Protein AF-A0A7J6RAI4-F1 (afdb_monomer)

Sequence (125 aa):
NEFLNKINVQTALGVSKEFVSSNREVLDAFDKFTTYDTTRFVVDLLDGGIKVVVVAGNYDYITNAIGNLNWMTGLKGKDNYGEKLRAVQPKTLKYPKGGVLGTVRASQYATTGAKIAFINVSLDE

Foldseek 3Di:
DVVCQDPVNCVVVVHDDDDDPDDVVVCVVCVVVPPPDPLVVVQVCVLQQEEEEAEAECPDPPCHLVVVLVSQLCRCHPQNRNVQQVPFDWDFDQDPVQGTQATKGKDAGDPNRYIYMYHYGDDDD

pLDDT: mean 94.95, std 6.16, range [50.97, 98.38]

Organism: Perkinsus olseni (NCBI:txid32597)

Radius of gyration: 19.45 Å; Cα contacts (8 Å, |Δi|>4): 176; chains: 1; bounding box: 40×37×46 Å

Structure (mmCIF, N/CA/C/O backbone):
data_AF-A0A7J6RAI4-F1
#
_entry.id   AF-A0A7J6RAI4-F1
#
loop_
_atom_site.group_PDB
_atom_site.id
_atom_site.type_symbol
_atom_site.label_atom_id
_atom_site.label_alt_id
_atom_site.label_comp_id
_atom_site.label_asym_id
_atom_site.label_entity_id
_atom_site.label_seq_id
_atom_site.pdbx_PDB_ins_code
_atom_site.Cartn_x
_atom_site.Cartn_y
_atom_site.Cartn_z
_atom_site.occupancy
_atom_site.B_iso_or_equiv
_atom_site.auth_seq_id
_atom_site.auth_comp_id
_atom_site.auth_asym_id
_atom_site.auth_atom_id
_atom_site.pdbx_PDB_model_num
ATOM 1 N N . ASN A 1 1 ? -11.007 10.699 21.197 1.00 86.88 1 ASN A N 1
ATOM 2 C CA . ASN A 1 1 ? -12.147 9.816 21.551 1.00 86.88 1 ASN A CA 1
ATOM 3 C C . ASN A 1 1 ? -13.324 10.584 22.142 1.00 86.88 1 ASN A C 1
ATOM 5 O O . ASN A 1 1 ? -14.452 10.178 21.915 1.00 86.88 1 ASN A O 1
ATOM 9 N N . GLU A 1 2 ? -13.098 11.726 22.803 1.00 94.75 2 GLU A N 1
ATOM 10 C CA . GLU A 1 2 ? -14.150 12.521 23.464 1.00 94.75 2 GLU A CA 1
ATOM 11 C C . GLU A 1 2 ? -15.379 12.830 22.599 1.00 94.75 2 GLU A C 1
ATOM 13 O O . GLU A 1 2 ? -16.499 12.621 23.048 1.00 94.75 2 GLU A O 1
ATOM 18 N N . PHE A 1 3 ? -15.197 13.281 21.352 1.00 96.94 3 PHE A N 1
ATOM 19 C CA . PHE A 1 3 ? -16.328 13.586 20.468 1.00 96.94 3 PHE A CA 1
ATOM 20 C C . PHE A 1 3 ? -17.231 12.368 20.226 1.00 96.94 3 PHE A C 1
ATOM 22 O O . PHE A 1 3 ? -18.449 12.477 20.335 1.00 96.94 3 PHE A O 1
ATOM 29 N N . LEU A 1 4 ? -16.629 11.207 19.953 1.00 97.81 4 LEU A N 1
ATOM 30 C CA . LEU A 1 4 ? -17.343 9.960 19.664 1.00 97.81 4 LEU A CA 1
ATOM 31 C C . LEU A 1 4 ? -17.989 9.337 20.912 1.00 97.81 4 LEU A C 1
ATOM 33 O O . LEU A 1 4 ? -18.861 8.486 20.775 1.00 97.81 4 LEU A O 1
ATOM 37 N N . ASN A 1 5 ? -17.608 9.792 22.109 1.00 97.88 5 ASN A N 1
ATOM 38 C CA . ASN A 1 5 ? -18.171 9.349 23.386 1.00 97.88 5 ASN A CA 1
ATOM 39 C C . ASN A 1 5 ? -19.239 10.293 23.954 1.00 97.88 5 ASN A C 1
ATOM 41 O O . ASN A 1 5 ? -19.741 10.065 25.053 1.00 97.88 5 ASN A O 1
ATOM 45 N N . LYS A 1 6 ? -19.635 11.343 23.223 1.00 98.19 6 LYS A N 1
ATOM 46 C CA . LYS A 1 6 ? -20.781 12.167 23.626 1.00 98.19 6 LYS A CA 1
ATOM 47 C C . LYS A 1 6 ? -22.082 11.396 23.408 1.00 98.19 6 LYS A C 1
ATOM 49 O O . LYS A 1 6 ? -22.302 10.851 22.327 1.00 98.19 6 LYS A O 1
ATOM 54 N N . ILE A 1 7 ? -22.987 11.437 24.388 1.00 97.69 7 ILE A N 1
ATOM 55 C CA . ILE A 1 7 ? -24.269 10.714 24.334 1.00 9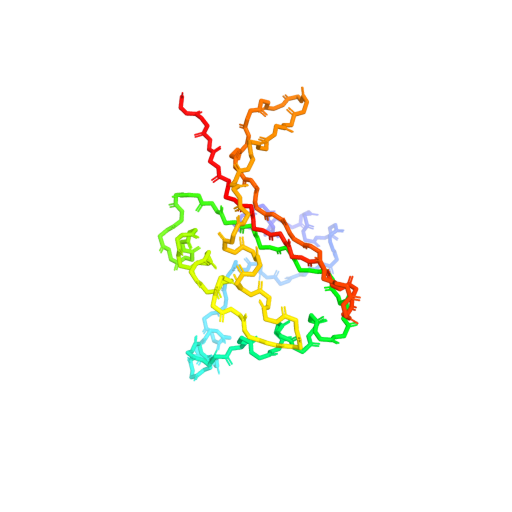7.69 7 ILE A CA 1
ATOM 56 C C . ILE A 1 7 ? -25.092 11.062 23.091 1.00 97.69 7 ILE A C 1
ATOM 58 O O . ILE A 1 7 ? -25.651 10.176 22.453 1.00 97.69 7 ILE A O 1
ATOM 62 N N . ASN A 1 8 ? -25.130 12.339 22.700 1.00 98.12 8 ASN A N 1
ATOM 63 C CA . ASN A 1 8 ? -25.871 12.777 21.520 1.00 98.12 8 ASN A CA 1
ATOM 64 C C . ASN A 1 8 ? -25.258 12.228 20.221 1.00 98.12 8 ASN A C 1
ATOM 66 O O . ASN A 1 8 ? -26.001 11.874 19.312 1.00 98.12 8 ASN A O 1
ATOM 70 N N . VAL A 1 9 ? -23.928 12.111 20.145 1.00 98.38 9 VAL A N 1
ATOM 71 C CA . VAL A 1 9 ? -23.222 11.520 18.997 1.00 98.38 9 VAL A CA 1
ATOM 72 C C . VAL A 1 9 ? -23.464 10.012 18.941 1.00 98.38 9 VAL A C 1
ATOM 74 O O . VAL A 1 9 ? -23.833 9.495 17.892 1.00 98.38 9 VAL A O 1
ATOM 77 N N . GLN A 1 10 ? -23.341 9.312 20.068 1.00 98.31 10 GLN A N 1
ATOM 78 C CA . GLN A 1 10 ? -23.610 7.874 20.151 1.00 98.31 10 GLN A CA 1
ATOM 79 C C . GLN A 1 10 ? -25.068 7.536 19.811 1.00 98.31 10 GLN A C 1
ATOM 81 O O . GLN A 1 10 ? -25.322 6.642 19.007 1.00 98.31 10 GLN A O 1
ATOM 86 N N . THR A 1 11 ? -26.015 8.321 20.334 1.00 98.19 11 THR A N 1
ATOM 87 C CA . THR A 1 11 ? -27.449 8.185 20.032 1.00 98.19 11 THR A CA 1
ATOM 88 C C . THR A 1 11 ? -27.714 8.393 18.544 1.00 98.19 11 THR A C 1
ATOM 90 O O . THR A 1 11 ? -28.409 7.588 17.932 1.00 98.19 11 THR A O 1
ATOM 93 N N . ALA A 1 12 ? -27.124 9.431 17.940 1.00 98.38 12 ALA A N 1
ATOM 94 C CA . ALA A 1 12 ? -27.276 9.704 16.513 1.00 98.38 12 ALA A CA 1
ATOM 95 C C . ALA A 1 12 ? -26.692 8.590 15.623 1.00 98.38 12 ALA A C 1
ATOM 97 O O . ALA A 1 12 ? -27.218 8.334 14.544 1.00 98.38 12 ALA A O 1
ATOM 98 N N . LEU A 1 13 ? -25.629 7.918 16.077 1.00 98.06 13 LEU A N 1
ATOM 99 C CA . LEU A 1 13 ? -25.010 6.783 15.385 1.00 98.06 13 LEU A CA 1
ATOM 100 C C . LEU A 1 13 ? -25.667 5.428 15.713 1.00 98.06 13 LEU A C 1
ATOM 102 O O . LEU A 1 13 ? -25.301 4.424 15.105 1.00 98.06 13 LEU A O 1
ATOM 106 N N . GLY A 1 14 ? -26.607 5.374 16.663 1.00 98.12 14 GLY A N 1
ATOM 107 C CA . GLY A 1 14 ? -27.248 4.129 17.100 1.00 98.12 14 GLY A CA 1
ATOM 108 C C . GLY A 1 14 ? -26.310 3.174 17.848 1.00 98.12 14 GLY A C 1
ATOM 109 O O . GLY A 1 14 ? -26.499 1.960 17.801 1.00 98.12 14 GLY A O 1
ATOM 110 N N . VAL A 1 15 ? -25.287 3.703 18.521 1.00 97.69 15 VAL A N 1
ATOM 111 C CA . VAL A 1 15 ? -24.309 2.923 19.296 1.00 97.69 15 VAL A CA 1
ATOM 112 C C . VAL A 1 15 ? -24.357 3.316 20.771 1.00 97.69 15 VAL A C 1
ATOM 114 O O . VAL A 1 15 ? -24.839 4.387 21.119 1.00 97.69 15 V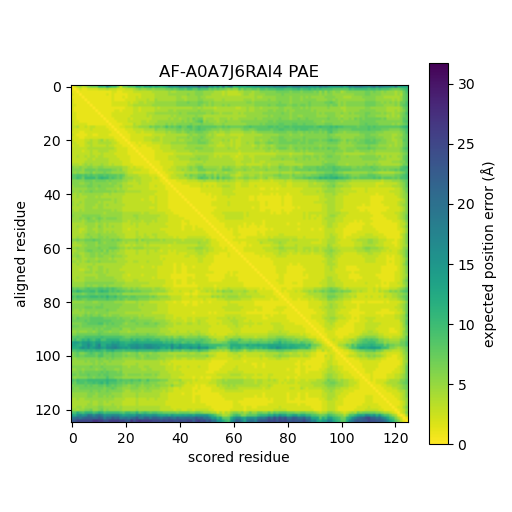AL A O 1
ATOM 117 N N . SER A 1 16 ? -23.857 2.450 21.653 1.00 95.06 16 SER A N 1
ATOM 118 C CA . SER A 1 16 ? -23.864 2.692 23.108 1.00 95.06 16 SER A CA 1
ATOM 119 C C . SER A 1 16 ? -22.575 2.288 23.827 1.00 95.06 16 SER A C 1
ATOM 121 O O . SER A 1 16 ? -22.448 2.494 25.031 1.00 95.06 16 SER A O 1
ATOM 123 N N . LYS A 1 17 ? -21.612 1.695 23.112 1.00 96.12 17 LYS A N 1
ATOM 124 C CA . LYS A 1 17 ? -20.315 1.317 23.682 1.00 96.12 17 LYS A CA 1
ATOM 125 C C . LYS A 1 17 ? -19.362 2.503 23.665 1.00 96.12 17 LYS A C 1
ATOM 127 O O . LYS A 1 17 ? -19.381 3.299 22.729 1.00 96.12 17 LYS A O 1
ATOM 132 N N . GLU A 1 18 ? -18.494 2.568 24.669 1.00 95.69 18 GLU A N 1
ATOM 133 C CA . GLU A 1 18 ? -17.376 3.503 24.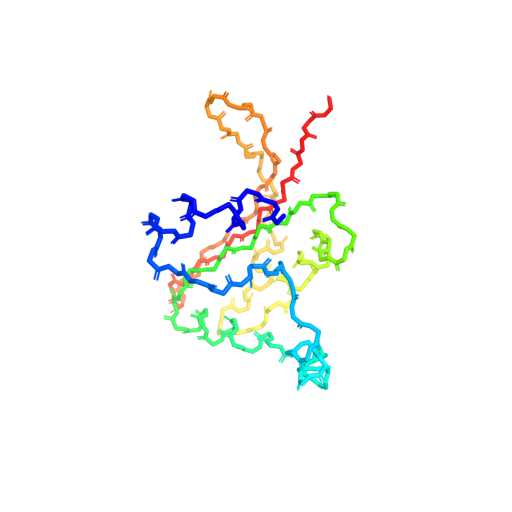664 1.00 95.69 18 GLU A CA 1
ATOM 134 C C . GLU A 1 18 ? -16.492 3.256 23.435 1.00 95.69 18 GLU A C 1
ATOM 136 O O . GLU A 1 18 ? -16.042 2.141 23.163 1.00 95.69 18 GLU A O 1
ATOM 141 N N . PHE A 1 19 ? -16.256 4.320 22.680 1.00 97.25 19 PHE A N 1
ATOM 142 C C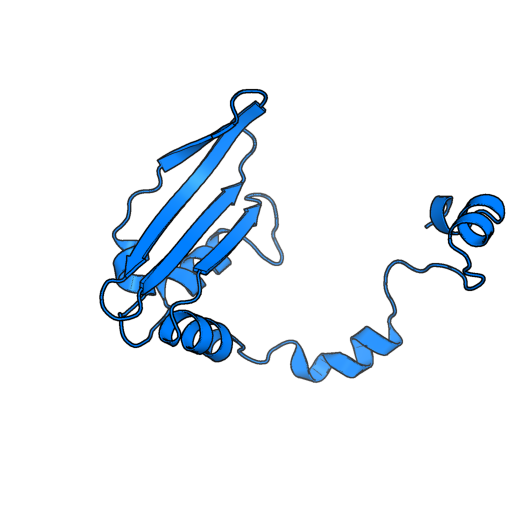A . PHE A 1 19 ? -15.304 4.341 21.594 1.00 97.25 19 PHE A CA 1
ATOM 143 C C . PHE A 1 19 ? -13.884 4.458 22.148 1.00 97.25 19 PHE A C 1
ATOM 145 O O . PHE A 1 19 ? -13.522 5.441 22.805 1.00 97.25 19 PHE A O 1
ATOM 152 N N . VAL A 1 20 ? -13.059 3.489 21.769 1.00 96.00 20 VAL A N 1
ATOM 153 C CA . VAL A 1 20 ? -11.607 3.516 21.915 1.00 96.00 20 VAL A CA 1
ATOM 154 C C . VAL A 1 20 ? -10.974 3.455 20.527 1.00 96.00 20 VAL A C 1
ATOM 156 O O . VAL A 1 20 ? -11.450 2.746 19.645 1.00 96.00 20 VAL A O 1
ATOM 159 N N . SER A 1 21 ? -9.905 4.219 20.313 1.00 94.31 21 SER A N 1
ATOM 160 C CA . SER A 1 21 ? -9.240 4.345 19.007 1.00 94.31 21 SER A CA 1
ATOM 161 C C . SER A 1 21 ? -8.355 3.150 18.646 1.00 94.31 21 SER A C 1
ATOM 163 O O . SER A 1 21 ? -8.006 2.979 17.482 1.00 94.31 21 SER A O 1
ATOM 165 N N . SER A 1 22 ? -7.975 2.337 19.631 1.00 94.19 22 SER A N 1
ATOM 166 C CA . SER A 1 22 ? -7.220 1.098 19.454 1.00 94.19 22 SER A CA 1
ATOM 167 C C . SER A 1 22 ? -7.595 0.120 20.563 1.00 94.19 22 SER A C 1
ATOM 169 O O . SER A 1 22 ? -7.868 0.537 21.691 1.00 94.19 22 SER A O 1
ATOM 171 N N . ASN A 1 23 ? -7.621 -1.172 20.241 1.00 94.88 23 ASN A N 1
ATOM 172 C CA . ASN A 1 23 ? -7.896 -2.244 21.189 1.00 94.88 23 ASN A CA 1
ATOM 173 C C . ASN A 1 23 ? -6.644 -3.118 21.330 1.00 94.88 23 ASN A C 1
ATOM 175 O O . ASN A 1 23 ? -6.219 -3.767 20.373 1.00 94.88 23 ASN A O 1
ATOM 179 N N . ARG A 1 24 ? -6.070 -3.136 22.537 1.00 95.44 24 ARG A N 1
ATOM 180 C CA . ARG A 1 24 ? -4.842 -3.879 22.818 1.00 95.44 24 ARG A CA 1
ATOM 181 C C . ARG A 1 24 ? -5.028 -5.394 22.770 1.00 95.44 24 ARG A C 1
ATOM 183 O O . ARG A 1 24 ? -4.154 -6.067 22.250 1.00 95.44 24 ARG A O 1
ATOM 190 N N . GLU A 1 25 ? -6.163 -5.923 23.213 1.00 96.88 25 GLU A N 1
ATOM 191 C CA . GLU A 1 25 ? -6.430 -7.367 23.146 1.00 96.88 25 GLU A CA 1
ATOM 192 C C . GLU A 1 25 ? -6.422 -7.862 21.696 1.00 96.88 25 GLU A C 1
ATOM 194 O O . GLU A 1 25 ? -5.878 -8.921 21.391 1.00 96.88 25 GLU A O 1
ATOM 199 N N . VAL A 1 26 ? -6.980 -7.059 20.782 1.00 95.38 26 VAL A N 1
ATOM 200 C CA . VAL A 1 26 ? -6.943 -7.352 19.344 1.00 95.38 26 VAL A CA 1
ATOM 201 C C . VAL A 1 26 ? -5.514 -7.272 18.810 1.00 95.38 26 VAL A C 1
ATOM 203 O O . VAL A 1 26 ? -5.106 -8.155 18.062 1.00 95.38 26 VAL A O 1
ATOM 206 N N . LEU A 1 27 ? -4.740 -6.253 19.198 1.00 94.25 27 LEU A N 1
ATOM 207 C CA . LEU A 1 27 ? -3.336 -6.142 18.794 1.00 94.25 27 LEU A CA 1
ATOM 208 C C . LEU A 1 27 ? -2.517 -7.354 19.265 1.00 94.25 27 LEU A C 1
ATOM 210 O O . LEU A 1 27 ? -1.843 -7.983 18.453 1.00 94.25 27 LEU A O 1
ATOM 214 N N . ASP A 1 28 ? -2.630 -7.715 20.542 1.00 96.00 28 ASP A N 1
ATOM 215 C CA . ASP A 1 28 ? -1.895 -8.826 21.149 1.00 96.00 28 ASP A CA 1
ATOM 216 C C . ASP A 1 28 ? -2.295 -10.172 20.506 1.00 96.00 28 ASP A C 1
ATOM 218 O O . ASP A 1 28 ? -1.446 -11.031 20.263 1.00 96.00 28 ASP A O 1
ATOM 222 N N . ALA A 1 29 ? -3.568 -10.347 20.129 1.00 97.00 29 ALA A N 1
ATOM 223 C CA . ALA A 1 29 ? -4.026 -11.533 19.400 1.00 97.00 29 ALA A CA 1
ATOM 224 C C . ALA A 1 29 ? -3.415 -11.661 17.988 1.00 97.00 29 ALA A C 1
ATOM 226 O O . ALA A 1 29 ? -3.303 -12.776 17.463 1.00 97.00 29 ALA A O 1
ATOM 227 N N . PHE A 1 30 ? -3.019 -10.541 17.373 1.00 95.56 30 PHE A N 1
ATOM 228 C CA . PHE A 1 30 ? -2.432 -10.493 16.031 1.00 95.56 30 PHE A CA 1
ATOM 229 C C . PHE A 1 30 ? -0.901 -10.380 16.012 1.00 95.56 30 PHE A C 1
ATOM 231 O O . PHE A 1 30 ? -0.314 -10.494 14.935 1.00 95.56 30 PHE A O 1
ATOM 238 N N . ASP A 1 31 ? -0.247 -10.225 17.166 1.00 94.38 31 ASP A N 1
ATOM 239 C CA . ASP A 1 31 ? 1.191 -9.941 17.287 1.00 94.38 31 ASP A CA 1
ATOM 240 C C . ASP A 1 31 ? 2.073 -10.894 16.459 1.00 94.38 31 ASP A C 1
ATOM 242 O O . ASP A 1 31 ? 2.904 -10.463 15.658 1.00 94.38 31 ASP A O 1
ATOM 246 N N . LYS A 1 32 ? 1.798 -12.203 16.521 1.00 93.38 32 LYS A N 1
ATOM 247 C CA . LYS A 1 32 ? 2.553 -13.229 15.776 1.00 93.38 32 LYS A CA 1
ATOM 248 C C . LYS A 1 32 ? 2.464 -13.123 14.247 1.00 93.38 32 LYS A C 1
ATOM 250 O O . LYS A 1 32 ? 3.253 -13.760 13.554 1.00 93.38 32 LYS A O 1
ATOM 255 N N . PHE A 1 33 ? 1.482 -12.394 13.718 1.00 92.94 33 PHE A N 1
ATOM 256 C CA . PHE A 1 33 ? 1.266 -12.225 12.279 1.00 92.94 33 PHE A CA 1
ATOM 257 C C . PHE A 1 33 ? 1.856 -10.919 11.742 1.00 92.94 33 PHE A C 1
ATOM 259 O O . PHE A 1 33 ? 1.888 -10.724 10.529 1.00 92.94 33 PHE A O 1
ATOM 266 N N . THR A 1 34 ? 2.335 -10.029 12.616 1.00 87.56 34 THR A N 1
ATOM 267 C CA . THR A 1 34 ? 2.824 -8.690 12.237 1.00 87.56 34 THR A CA 1
ATOM 268 C C . THR A 1 34 ? 4.013 -8.721 11.274 1.00 87.56 34 THR A C 1
ATOM 270 O O . THR A 1 34 ? 4.234 -7.761 10.542 1.00 87.56 34 THR A O 1
ATOM 273 N N . THR A 1 35 ? 4.752 -9.830 11.231 1.00 88.38 35 THR A N 1
ATOM 274 C CA . THR A 1 35 ? 5.937 -10.024 10.382 1.00 88.38 35 THR A CA 1
ATOM 275 C C . THR A 1 35 ? 5.682 -10.892 9.150 1.00 88.38 35 THR A C 1
ATOM 277 O O . THR A 1 35 ? 6.619 -11.189 8.408 1.00 88.38 35 THR A O 1
ATOM 280 N N . TYR A 1 36 ? 4.440 -11.327 8.915 1.00 94.25 36 TYR A N 1
ATOM 281 C CA . TYR A 1 36 ? 4.131 -12.182 7.771 1.00 94.25 36 TYR A CA 1
ATOM 282 C C . TYR A 1 36 ? 4.250 -11.382 6.473 1.00 94.25 36 TYR A C 1
ATOM 284 O O . TYR A 1 36 ? 3.610 -10.344 6.301 1.00 94.25 36 TYR A O 1
ATOM 292 N N . ASP A 1 37 ? 5.042 -11.896 5.533 1.00 94.38 37 ASP A N 1
ATOM 293 C CA . ASP A 1 37 ? 5.164 -11.291 4.214 1.00 94.38 37 ASP A CA 1
ATOM 294 C C . ASP A 1 37 ? 3.871 -11.498 3.408 1.00 94.38 37 ASP A C 1
ATOM 296 O O . ASP A 1 37 ? 3.496 -12.616 3.046 1.00 94.38 37 ASP A O 1
ATOM 300 N N . THR A 1 38 ? 3.189 -10.392 3.118 1.00 95.12 38 THR A N 1
ATOM 301 C CA . THR A 1 38 ? 1.939 -10.351 2.347 1.00 95.12 38 THR A CA 1
ATOM 302 C C . THR A 1 38 ? 2.151 -9.938 0.888 1.00 95.12 38 THR A C 1
ATOM 304 O O . THR A 1 38 ? 1.182 -9.821 0.133 1.00 95.12 38 THR A O 1
ATOM 307 N N . THR A 1 39 ? 3.405 -9.780 0.446 1.00 96.81 39 THR A N 1
ATOM 308 C CA . THR A 1 39 ? 3.779 -9.346 -0.913 1.00 96.81 39 THR A CA 1
ATOM 309 C C . THR A 1 39 ? 3.099 -10.172 -1.994 1.00 96.81 39 THR A C 1
ATOM 311 O O . THR A 1 39 ? 2.607 -9.625 -2.983 1.00 96.81 39 THR A O 1
ATOM 314 N N . ARG A 1 40 ? 3.023 -11.493 -1.792 1.00 96.69 40 ARG A N 1
ATOM 315 C CA . ARG A 1 40 ? 2.413 -12.412 -2.753 1.00 96.69 40 ARG A CA 1
ATOM 316 C C . ARG A 1 40 ? 0.961 -12.055 -3.068 1.00 96.69 40 ARG A C 1
ATOM 318 O O . ARG A 1 40 ? 0.581 -12.123 -4.227 1.00 96.69 40 ARG A O 1
ATOM 325 N N . PHE A 1 41 ? 0.173 -11.611 -2.089 1.00 97.1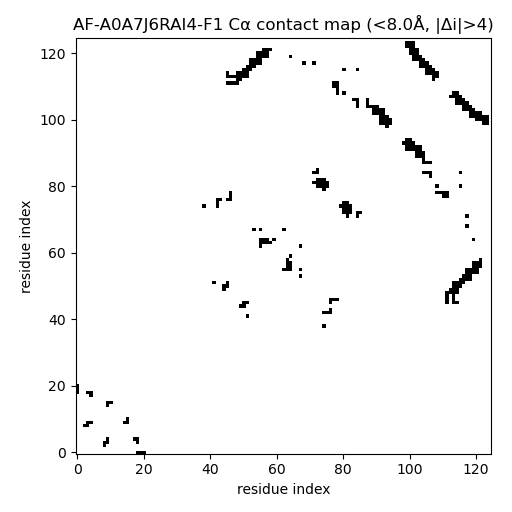2 41 PHE A N 1
ATOM 326 C CA . PHE A 1 41 ? -1.226 -11.253 -2.338 1.00 97.12 41 PHE A CA 1
ATOM 327 C C . PHE A 1 41 ? -1.349 -10.061 -3.288 1.00 97.12 41 PHE A C 1
ATOM 329 O O . PHE A 1 41 ? -2.227 -10.034 -4.145 1.00 97.12 41 PHE A O 1
ATOM 336 N N . VAL A 1 42 ? -0.436 -9.092 -3.186 1.00 97.81 42 VAL A N 1
ATOM 337 C CA . VAL A 1 42 ? -0.402 -7.951 -4.109 1.00 97.81 42 VAL A CA 1
ATOM 338 C C . VAL A 1 42 ? 0.015 -8.399 -5.507 1.00 97.81 42 VAL A C 1
ATOM 340 O O . VAL A 1 42 ? -0.572 -7.951 -6.490 1.00 97.81 42 VAL A O 1
ATOM 343 N N . VAL A 1 43 ? 0.983 -9.311 -5.606 1.00 98.00 43 VAL A N 1
ATOM 344 C CA . VAL A 1 43 ? 1.379 -9.913 -6.887 1.00 98.00 43 VAL A CA 1
ATOM 345 C C . VAL A 1 43 ? 0.212 -10.661 -7.527 1.00 98.00 43 VAL A C 1
ATOM 347 O O . VAL A 1 43 ? -0.063 -10.428 -8.698 1.00 98.00 43 VAL A O 1
ATOM 350 N N . ASP A 1 44 ? -0.518 -11.479 -6.768 1.00 98.00 44 ASP A N 1
ATOM 351 C CA . ASP A 1 44 ? -1.662 -12.246 -7.273 1.00 98.00 44 ASP A CA 1
ATOM 352 C C . ASP A 1 44 ? -2.773 -11.315 -7.810 1.00 98.00 44 ASP A C 1
ATOM 354 O O . ASP A 1 44 ? -3.358 -11.576 -8.865 1.00 98.00 44 ASP A O 1
ATOM 358 N N . LEU A 1 45 ? -3.019 -10.177 -7.145 1.00 97.75 45 LEU A N 1
ATOM 359 C CA . LEU A 1 45 ? -3.941 -9.144 -7.636 1.00 97.75 45 LEU A CA 1
ATOM 360 C C . LEU A 1 45 ? -3.472 -8.541 -8.972 1.00 97.75 45 LEU A C 1
ATOM 362 O O . LEU A 1 45 ? -4.269 -8.377 -9.900 1.00 97.75 45 LEU A O 1
ATOM 366 N N . LEU A 1 46 ? -2.183 -8.223 -9.094 1.00 98.25 46 LEU A N 1
ATOM 367 C CA . LEU A 1 46 ? -1.598 -7.671 -10.321 1.00 98.25 46 LEU A CA 1
ATOM 368 C C . LEU A 1 46 ? -1.590 -8.691 -11.468 1.00 98.25 46 LEU A C 1
ATOM 370 O O . LEU A 1 46 ? -1.887 -8.344 -12.616 1.00 98.25 46 LEU A O 1
ATOM 374 N N . ASP A 1 47 ? -1.327 -9.956 -11.153 1.00 98.06 47 ASP A N 1
ATOM 375 C CA . ASP A 1 47 ? -1.379 -11.073 -12.094 1.00 98.06 47 ASP A CA 1
ATOM 376 C C . ASP A 1 47 ? -2.801 -11.322 -12.627 1.00 98.06 47 ASP A C 1
ATOM 378 O O . ASP A 1 47 ? -2.955 -11.880 -13.721 1.00 98.06 47 ASP A O 1
ATOM 382 N N . GLY A 1 48 ? -3.818 -10.899 -11.866 1.00 97.75 48 GLY A N 1
ATOM 383 C CA . GLY A 1 48 ? -5.231 -10.841 -12.247 1.00 97.75 48 GLY A CA 1
ATOM 384 C C . GLY A 1 48 ? -5.663 -9.536 -12.932 1.00 97.75 48 GLY A C 1
ATOM 385 O O . GLY A 1 48 ? -6.847 -9.362 -13.213 1.00 97.75 48 GLY A O 1
ATOM 386 N N . GLY A 1 49 ? -4.737 -8.609 -13.198 1.00 97.69 49 GLY A N 1
ATOM 387 C CA . GLY A 1 49 ? -5.016 -7.359 -13.915 1.00 97.69 49 GLY A CA 1
ATOM 388 C C . GLY A 1 49 ? -5.571 -6.221 -13.055 1.00 97.69 49 GLY A C 1
ATOM 389 O O . GLY A 1 49 ? -6.001 -5.192 -13.587 1.00 97.69 49 GLY A O 1
ATOM 390 N N . ILE A 1 50 ? -5.559 -6.366 -11.728 1.00 98.19 50 ILE A N 1
ATOM 391 C CA . ILE A 1 50 ? -6.055 -5.340 -10.807 1.00 98.19 50 ILE A CA 1
ATOM 392 C C . ILE A 1 50 ? -5.099 -4.141 -10.762 1.00 98.19 50 ILE A C 1
ATOM 394 O O . ILE A 1 50 ? -3.891 -4.242 -10.985 1.00 98.19 50 ILE A O 1
ATOM 398 N N . LYS A 1 51 ? -5.663 -2.961 -10.497 1.00 98.12 51 LYS A N 1
ATOM 399 C CA . LYS A 1 51 ? -4.911 -1.715 -10.332 1.00 98.12 51 LYS A CA 1
ATOM 400 C C . LYS A 1 51 ? -4.504 -1.561 -8.869 1.00 98.12 51 LYS A C 1
ATOM 402 O O . LYS A 1 51 ? -5.366 -1.622 -7.998 1.00 98.12 51 LYS A O 1
ATOM 407 N N . VAL A 1 52 ? -3.226 -1.297 -8.617 1.00 97.94 52 VAL A N 1
ATOM 408 C CA . VAL A 1 52 ? -2.685 -1.072 -7.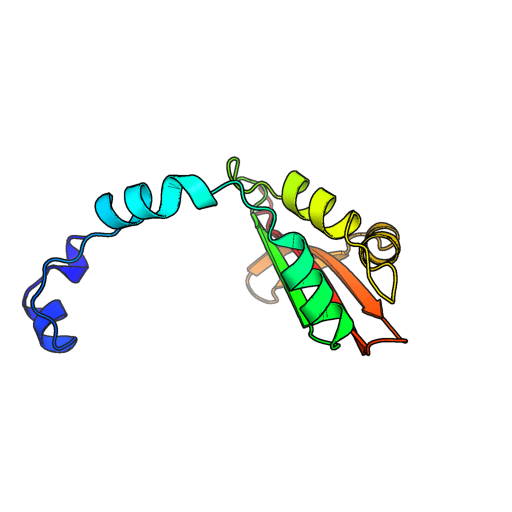269 1.00 97.94 52 VAL A CA 1
ATOM 409 C C . VAL A 1 52 ? -2.102 0.333 -7.181 1.00 97.94 52 VAL A C 1
ATOM 411 O O . VAL A 1 52 ? -1.311 0.748 -8.030 1.00 97.94 52 VAL A O 1
ATOM 414 N N . VAL A 1 53 ? -2.486 1.067 -6.142 1.00 98.19 53 VAL A N 1
ATOM 415 C CA . VAL A 1 53 ? -1.911 2.372 -5.808 1.00 98.19 53 VAL A CA 1
ATOM 416 C C . VAL A 1 53 ? -1.393 2.307 -4.383 1.00 98.19 53 VAL A C 1
ATOM 418 O O . VAL A 1 53 ? -2.134 1.923 -3.483 1.00 98.19 53 VAL A O 1
ATOM 421 N N . VAL A 1 54 ? -0.139 2.699 -4.186 1.00 97.94 54 VAL A N 1
ATOM 422 C CA . VAL A 1 54 ? 0.451 2.890 -2.858 1.00 97.94 54 VAL A CA 1
ATOM 423 C C . VAL A 1 54 ? 0.722 4.368 -2.677 1.00 97.94 54 VAL A C 1
ATOM 425 O O . VAL A 1 54 ? 1.344 5.004 -3.531 1.00 97.94 54 VAL A O 1
ATOM 428 N N . VAL A 1 55 ? 0.236 4.907 -1.567 1.00 97.38 55 VAL A N 1
ATOM 429 C CA . VAL A 1 55 ? 0.403 6.306 -1.186 1.00 97.38 55 VAL A CA 1
ATOM 430 C C . VAL A 1 55 ? 1.174 6.326 0.120 1.00 97.38 55 VAL A C 1
ATOM 432 O O . VAL A 1 55 ? 0.740 5.705 1.086 1.00 97.38 55 VAL A O 1
ATOM 435 N N . ALA A 1 56 ? 2.307 7.019 0.145 1.00 97.44 56 ALA A N 1
ATOM 436 C CA . ALA A 1 56 ? 3.142 7.132 1.332 1.00 97.44 56 ALA A CA 1
ATOM 437 C C . ALA A 1 56 ? 3.498 8.597 1.589 1.00 97.44 56 ALA A C 1
ATOM 439 O O . ALA A 1 56 ? 3.891 9.311 0.666 1.00 97.44 56 ALA A O 1
ATOM 440 N N . GLY A 1 57 ? 3.354 9.042 2.838 1.00 96.00 57 GLY A N 1
ATOM 441 C CA . GLY A 1 57 ? 3.826 10.355 3.272 1.00 96.00 57 GLY A CA 1
ATOM 442 C C . GLY A 1 57 ? 5.337 10.347 3.485 1.00 96.00 57 GLY A C 1
ATOM 443 O O . GLY A 1 57 ? 5.873 9.416 4.087 1.00 96.00 57 GLY A O 1
ATOM 444 N N . ASN A 1 58 ? 6.030 11.386 3.025 1.00 94.75 58 ASN A N 1
ATOM 445 C CA . ASN A 1 58 ? 7.488 11.487 3.142 1.00 94.75 58 ASN A CA 1
ATOM 446 C C . ASN A 1 58 ? 7.990 11.712 4.584 1.00 94.75 58 ASN A C 1
ATOM 448 O O . ASN A 1 58 ? 9.184 11.554 4.822 1.00 94.75 58 ASN A O 1
ATOM 452 N N . TYR A 1 59 ? 7.100 12.044 5.526 1.00 94.31 59 TYR A N 1
ATOM 453 C CA . TYR A 1 59 ? 7.419 12.246 6.946 1.00 94.31 59 TYR A CA 1
ATOM 454 C C . TYR A 1 59 ? 7.073 11.051 7.852 1.00 94.31 59 TYR A C 1
ATOM 456 O O . TYR A 1 59 ? 7.374 11.098 9.043 1.00 94.31 59 TYR A O 1
ATOM 464 N N . ASP A 1 60 ? 6.442 9.986 7.340 1.00 96.12 60 ASP A N 1
ATOM 465 C CA . ASP A 1 60 ? 6.194 8.792 8.159 1.00 96.12 60 ASP A CA 1
ATOM 466 C C . ASP 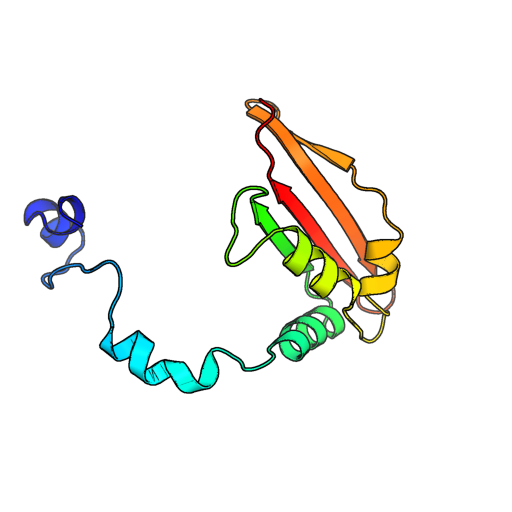A 1 60 ? 7.476 7.963 8.294 1.00 96.12 60 ASP A C 1
ATOM 468 O O . ASP A 1 60 ? 8.091 7.576 7.301 1.00 96.12 60 ASP A O 1
ATOM 472 N N . TYR A 1 61 ? 7.870 7.675 9.533 1.00 95.19 61 TYR A N 1
ATOM 473 C CA . TYR A 1 61 ? 9.018 6.829 9.841 1.00 95.19 61 TYR A CA 1
ATOM 474 C C . TYR A 1 61 ? 8.666 5.333 9.830 1.00 95.19 61 TYR A C 1
ATOM 476 O O . TYR A 1 61 ? 9.452 4.521 9.334 1.00 95.19 61 TYR A O 1
ATOM 484 N N . ILE A 1 62 ? 7.486 4.962 10.343 1.00 95.19 62 ILE A N 1
ATOM 485 C CA . ILE A 1 62 ? 7.113 3.562 10.593 1.00 95.19 62 ILE A CA 1
ATOM 486 C C . ILE A 1 62 ? 6.837 2.849 9.269 1.00 95.19 62 ILE A C 1
ATOM 488 O O . ILE A 1 62 ? 7.434 1.808 8.995 1.00 95.19 62 ILE A O 1
ATOM 492 N N . THR A 1 63 ? 5.989 3.428 8.414 1.00 95.69 63 THR A N 1
ATOM 493 C CA . THR A 1 63 ? 5.704 2.910 7.065 1.00 95.69 63 THR A CA 1
ATOM 494 C C . THR A 1 63 ? 6.235 3.852 5.991 1.00 95.69 63 THR A C 1
ATOM 496 O O . THR A 1 63 ? 5.521 4.337 5.116 1.00 95.69 63 THR A O 1
ATOM 499 N N . ASN A 1 64 ? 7.539 4.119 6.062 1.00 96.62 64 ASN A N 1
ATOM 500 C CA . ASN A 1 64 ? 8.175 5.174 5.282 1.00 96.62 64 ASN A CA 1
ATOM 501 C C . ASN A 1 64 ? 8.077 4.998 3.754 1.00 96.62 64 ASN A C 1
ATOM 503 O O . ASN A 1 64 ? 8.023 3.889 3.207 1.00 96.62 64 ASN A O 1
ATOM 507 N N . ALA A 1 65 ? 8.096 6.131 3.048 1.00 96.94 65 ALA A N 1
ATOM 508 C CA . ALA A 1 65 ? 7.978 6.189 1.592 1.00 96.94 65 ALA A CA 1
ATOM 509 C C . ALA A 1 65 ? 9.102 5.440 0.856 1.00 96.94 65 ALA A C 1
ATOM 511 O O . ALA A 1 65 ? 8.855 4.812 -0.174 1.00 96.94 65 ALA A O 1
ATOM 512 N N . ILE A 1 66 ? 10.326 5.464 1.392 1.00 96.94 66 ILE A N 1
ATOM 513 C CA . ILE A 1 66 ? 11.487 4.794 0.790 1.00 96.94 66 ILE A CA 1
ATOM 514 C C . ILE A 1 66 ? 11.300 3.271 0.818 1.00 96.94 66 ILE A C 1
ATOM 516 O O . ILE A 1 66 ? 11.488 2.606 -0.199 1.00 96.94 66 ILE A O 1
ATOM 520 N N . GLY A 1 67 ? 10.886 2.723 1.960 1.00 97.81 67 GLY A N 1
ATOM 521 C CA . GLY A 1 67 ? 10.614 1.302 2.159 1.00 97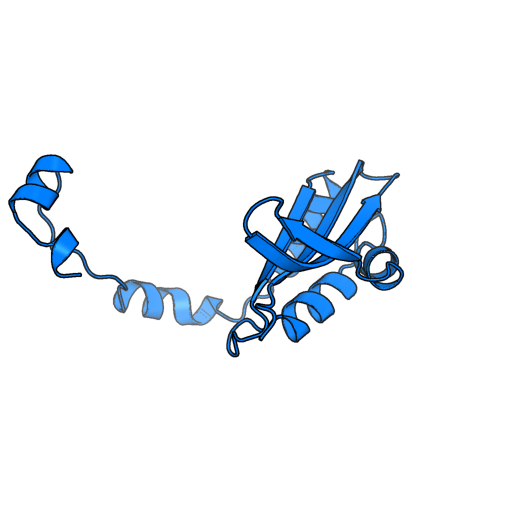.81 67 GLY A CA 1
ATOM 522 C C . GLY A 1 67 ? 9.491 0.812 1.253 1.00 97.81 67 GLY A C 1
ATOM 523 O O . GLY A 1 67 ? 9.668 -0.179 0.547 1.00 97.81 67 GLY A O 1
ATOM 524 N N . ASN A 1 68 ? 8.389 1.563 1.182 1.00 98.12 68 ASN A N 1
ATOM 525 C CA . ASN A 1 68 ? 7.291 1.264 0.263 1.00 98.12 68 ASN A CA 1
ATOM 526 C C . ASN A 1 68 ? 7.750 1.258 -1.205 1.00 98.12 68 ASN A C 1
ATOM 528 O O . ASN A 1 68 ? 7.460 0.311 -1.935 1.00 98.12 68 ASN A O 1
ATOM 532 N N . LEU A 1 69 ? 8.510 2.264 -1.652 1.00 97.56 69 LEU A N 1
ATOM 533 C CA . LEU A 1 69 ? 9.011 2.310 -3.029 1.00 97.56 69 LEU A CA 1
ATOM 534 C C . LEU A 1 69 ? 9.985 1.160 -3.335 1.00 97.56 69 LEU A C 1
ATOM 536 O O . LEU A 1 69 ? 9.916 0.558 -4.412 1.00 97.56 69 LEU A O 1
ATOM 540 N N . ASN A 1 70 ? 10.881 0.833 -2.403 1.00 98.00 70 ASN A N 1
ATOM 541 C CA . ASN A 1 70 ? 11.812 -0.285 -2.553 1.00 98.00 70 ASN A CA 1
ATOM 542 C C . ASN A 1 70 ? 11.061 -1.615 -2.668 1.00 98.00 70 ASN A C 1
ATOM 544 O O . ASN A 1 70 ? 11.339 -2.395 -3.579 1.00 98.00 70 ASN A O 1
ATOM 548 N N . TRP A 1 71 ? 10.062 -1.834 -1.812 1.00 98.06 71 TRP A N 1
ATOM 549 C CA . TRP A 1 71 ? 9.183 -2.997 -1.883 1.00 98.06 71 TRP A CA 1
ATOM 550 C C . TRP A 1 71 ? 8.449 -3.074 -3.233 1.00 98.06 71 TRP A C 1
ATOM 552 O O . TRP A 1 71 ? 8.554 -4.079 -3.938 1.00 98.06 71 TRP A O 1
ATOM 562 N N . MET A 1 72 ? 7.808 -1.984 -3.673 1.00 98.06 72 MET A N 1
ATOM 563 C CA . MET A 1 72 ? 7.083 -1.950 -4.951 1.00 98.06 72 MET A CA 1
ATOM 564 C C . MET A 1 72 ? 7.983 -2.207 -6.161 1.00 98.06 72 MET A C 1
ATOM 566 O O . MET A 1 72 ? 7.603 -2.920 -7.088 1.00 98.06 72 MET A O 1
ATOM 570 N N . THR A 1 73 ? 9.188 -1.635 -6.169 1.00 97.62 73 THR A N 1
ATOM 571 C CA . THR A 1 73 ? 10.162 -1.843 -7.253 1.00 97.62 73 THR A CA 1
ATOM 572 C C . THR A 1 73 ? 10.864 -3.201 -7.178 1.00 97.62 73 THR A C 1
ATOM 574 O O . THR A 1 73 ? 11.639 -3.538 -8.077 1.00 97.62 73 THR A O 1
ATOM 577 N N . GLY A 1 74 ? 10.601 -3.989 -6.133 1.00 97.31 74 GLY A N 1
ATOM 578 C CA . GLY A 1 74 ? 11.011 -5.383 -5.990 1.00 97.31 74 GLY A CA 1
ATOM 579 C C . GLY A 1 74 ? 9.972 -6.397 -6.477 1.00 97.31 74 GLY A C 1
ATOM 580 O O . GLY A 1 74 ? 10.330 -7.559 -6.665 1.00 97.31 74 GLY A O 1
ATOM 581 N N . LEU A 1 75 ? 8.720 -5.984 -6.721 1.00 97.81 75 LEU A N 1
ATOM 582 C CA . LEU A 1 75 ? 7.622 -6.894 -7.066 1.00 97.81 75 LEU A CA 1
ATOM 583 C C . LEU A 1 75 ? 7.923 -7.731 -8.316 1.00 97.81 75 LEU A C 1
ATOM 585 O O . LEU A 1 75 ? 8.172 -7.206 -9.405 1.00 97.81 75 LEU A O 1
ATOM 589 N N . LYS A 1 76 ? 7.844 -9.051 -8.153 1.00 94.88 76 LYS A N 1
ATOM 590 C CA . LYS A 1 76 ? 7.933 -10.051 -9.224 1.00 94.88 76 LYS A CA 1
ATOM 591 C C . LYS A 1 76 ? 6.540 -10.592 -9.530 1.00 94.88 76 LYS A C 1
ATOM 593 O O . LYS A 1 76 ? 5.673 -10.534 -8.678 1.00 94.88 76 LYS A O 1
ATOM 598 N N . GLY A 1 77 ? 6.317 -11.067 -10.748 1.00 92.56 77 GLY A N 1
ATOM 599 C CA . GLY A 1 77 ? 5.018 -11.538 -11.239 1.00 92.56 77 GLY A CA 1
ATOM 600 C C . GLY A 1 77 ? 5.081 -11.763 -12.746 1.00 92.56 77 GLY A C 1
ATOM 601 O O . GLY A 1 77 ? 6.172 -11.662 -13.323 1.00 92.56 77 GLY A O 1
ATOM 602 N N . LYS A 1 78 ? 3.940 -12.005 -13.398 1.00 95.38 78 LYS A N 1
ATOM 603 C CA . LYS A 1 78 ? 3.881 -12.307 -14.846 1.00 95.38 78 LYS A CA 1
ATOM 604 C C . LYS A 1 78 ? 4.546 -11.249 -15.726 1.00 95.38 78 LYS A C 1
ATOM 606 O O . LYS A 1 78 ? 5.088 -11.564 -16.777 1.00 95.38 78 LYS A O 1
ATOM 611 N N . ASP A 1 79 ? 4.504 -9.996 -15.287 1.00 93.50 79 ASP A N 1
ATOM 612 C CA . ASP A 1 79 ? 4.968 -8.834 -16.046 1.00 93.50 79 ASP A CA 1
ATOM 613 C C . ASP A 1 79 ? 6.223 -8.160 -15.450 1.00 93.50 79 ASP A C 1
ATOM 615 O O . ASP A 1 79 ? 6.601 -7.072 -15.899 1.00 93.50 79 ASP A O 1
ATOM 619 N N . ASN A 1 80 ? 6.857 -8.790 -14.444 1.00 94.56 80 ASN A N 1
ATOM 620 C CA . ASN A 1 80 ? 8.006 -8.264 -13.686 1.00 94.56 80 ASN A CA 1
ATOM 621 C C . ASN A 1 80 ? 7.784 -6.808 -13.224 1.00 94.56 80 ASN A C 1
ATOM 623 O O . ASN A 1 80 ? 8.538 -5.886 -13.546 1.00 94.56 80 ASN A 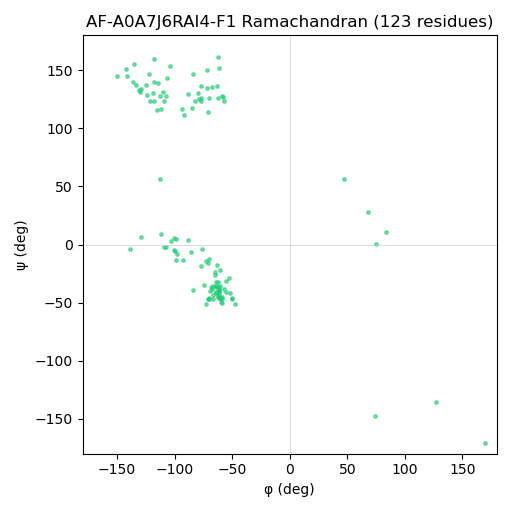O 1
ATOM 627 N N . TYR A 1 81 ? 6.683 -6.621 -12.494 1.00 97.12 81 TYR A N 1
ATOM 628 C CA . TYR A 1 81 ? 6.090 -5.331 -12.151 1.00 97.12 81 TYR A CA 1
ATOM 629 C C . TYR A 1 81 ? 7.085 -4.291 -11.623 1.00 97.12 81 TYR A C 1
ATOM 631 O O . TYR A 1 81 ? 7.163 -3.169 -12.128 1.00 97.12 81 TYR A O 1
ATOM 639 N N . GLY A 1 82 ? 7.889 -4.668 -10.634 1.00 97.44 82 GLY A N 1
ATOM 640 C CA . GLY A 1 82 ? 8.798 -3.746 -9.970 1.00 97.44 82 GLY A CA 1
ATOM 641 C C . GLY A 1 82 ? 9.857 -3.151 -10.898 1.00 97.44 82 GLY A C 1
ATOM 642 O O . GLY A 1 82 ? 10.228 -1.989 -10.736 1.00 97.44 82 GLY A O 1
ATOM 643 N N . GLU A 1 83 ? 10.301 -3.899 -11.910 1.00 96.69 83 GLU A N 1
ATOM 644 C CA . GLU A 1 83 ? 11.331 -3.440 -12.843 1.00 96.69 83 GLU A CA 1
ATOM 645 C C . GLU A 1 83 ? 10.817 -2.332 -13.764 1.00 96.69 83 GLU A C 1
ATOM 647 O O . GLU A 1 83 ? 11.456 -1.284 -13.883 1.00 96.69 83 GLU A O 1
ATOM 652 N N . LYS A 1 84 ? 9.623 -2.508 -14.348 1.00 96.31 84 LYS A N 1
ATOM 653 C CA . LYS A 1 84 ? 9.026 -1.460 -15.191 1.00 96.31 84 LYS A CA 1
ATOM 654 C C . LYS A 1 84 ? 8.717 -0.211 -14.368 1.00 96.31 84 LYS A C 1
ATOM 656 O O . LYS A 1 84 ? 9.013 0.889 -14.824 1.00 96.31 84 LYS A O 1
ATOM 661 N N . LEU A 1 85 ? 8.206 -0.367 -13.141 1.00 97.62 85 LEU A N 1
ATOM 662 C CA . LEU A 1 85 ? 7.968 0.771 -12.247 1.00 97.62 85 LEU A CA 1
ATOM 663 C C . LEU A 1 85 ? 9.266 1.515 -11.898 1.00 97.62 85 LEU A C 1
ATOM 665 O O . LEU A 1 85 ? 9.274 2.745 -11.856 1.00 97.62 85 LEU A O 1
ATOM 669 N N . ARG A 1 86 ? 10.367 0.789 -11.663 1.00 97.00 86 ARG A N 1
ATOM 670 C CA . ARG A 1 86 ? 11.681 1.373 -11.351 1.00 97.00 86 ARG A CA 1
ATOM 671 C C . ARG A 1 86 ? 12.224 2.227 -12.495 1.00 97.00 86 ARG A C 1
ATOM 673 O O . ARG A 1 86 ? 12.843 3.252 -12.229 1.00 97.00 86 ARG A O 1
ATOM 680 N N . ALA A 1 87 ? 11.982 1.816 -13.739 1.00 96.25 87 ALA A N 1
ATOM 681 C CA . ALA A 1 87 ? 12.418 2.542 -14.930 1.00 96.25 87 ALA A CA 1
ATOM 682 C C . ALA A 1 87 ? 11.647 3.858 -15.163 1.00 96.25 87 ALA A C 1
ATOM 684 O O . ALA A 1 87 ? 12.097 4.710 -15.931 1.00 96.25 87 ALA A O 1
ATOM 685 N N . VAL A 1 88 ? 10.495 4.050 -14.510 1.00 97.12 88 VAL A N 1
ATOM 686 C CA . VAL A 1 88 ? 9.690 5.267 -14.656 1.00 97.12 88 VAL A CA 1
ATOM 687 C C . VAL A 1 88 ? 10.223 6.389 -13.774 1.00 97.12 88 VAL A C 1
ATOM 689 O O . VAL A 1 88 ? 10.266 6.286 -12.547 1.00 97.12 88 VAL A O 1
ATOM 692 N N . GLN A 1 89 ? 10.545 7.514 -14.412 1.00 96.44 89 GLN A N 1
ATOM 693 C CA . GLN A 1 89 ? 10.894 8.740 -13.707 1.00 96.44 89 GLN A CA 1
ATOM 694 C C . GLN A 1 89 ? 9.677 9.308 -12.958 1.00 96.44 89 GLN A C 1
ATOM 696 O O . GLN A 1 89 ? 8.579 9.363 -13.528 1.00 96.44 89 GLN A O 1
ATOM 701 N N . PRO A 1 90 ? 9.843 9.736 -11.693 1.00 96.50 90 PRO A N 1
ATOM 702 C CA . PRO A 1 90 ? 8.771 10.366 -10.939 1.00 96.50 90 PRO A CA 1
ATOM 703 C C . PRO A 1 90 ? 8.342 11.672 -11.611 1.00 96.50 90 PRO A C 1
ATOM 705 O O . PRO A 1 90 ? 9.169 12.476 -12.035 1.00 96.50 90 PRO A O 1
ATOM 708 N N . LYS A 1 91 ? 7.031 11.888 -11.689 1.00 96.94 91 LYS A N 1
ATOM 709 C CA . LYS A 1 91 ? 6.427 13.130 -12.179 1.00 96.94 91 LYS A CA 1
ATOM 710 C C . LYS A 1 91 ? 5.858 13.908 -11.005 1.00 96.94 91 LYS A C 1
ATOM 712 O O . LYS A 1 91 ? 5.290 13.303 -10.100 1.00 96.94 91 LYS A O 1
ATOM 717 N N . THR A 1 92 ? 5.960 15.233 -11.035 1.00 96.06 92 THR A N 1
ATOM 718 C CA . THR A 1 92 ? 5.298 16.093 -10.048 1.00 96.06 92 THR A CA 1
ATOM 719 C C . THR A 1 92 ? 3.789 15.862 -10.077 1.00 96.06 92 THR A C 1
ATOM 721 O O . THR A 1 92 ? 3.159 15.943 -11.134 1.00 96.06 92 THR A O 1
ATOM 724 N N . LEU A 1 93 ? 3.211 15.596 -8.911 1.00 93.94 93 LEU A N 1
ATOM 725 C CA . LEU A 1 93 ? 1.777 15.494 -8.707 1.00 93.94 93 LEU A CA 1
ATOM 726 C C . LEU A 1 93 ? 1.255 16.857 -8.248 1.00 93.94 93 LEU A C 1
ATOM 728 O O . LEU A 1 93 ? 1.637 17.345 -7.188 1.00 93.94 93 LEU A O 1
ATOM 732 N N . LYS A 1 94 ? 0.387 17.475 -9.052 1.00 92.00 94 LYS A N 1
ATOM 733 C CA . LYS A 1 94 ? -0.244 18.763 -8.740 1.00 92.00 94 LYS A CA 1
ATOM 734 C C . LYS A 1 94 ? -1.744 18.586 -8.562 1.00 92.00 94 LYS A C 1
ATOM 736 O O . LYS A 1 94 ? -2.380 17.895 -9.358 1.00 92.00 94 LYS A O 1
ATOM 741 N N . TYR A 1 95 ? -2.311 19.254 -7.566 1.00 85.19 95 TYR A N 1
ATOM 742 C CA . TYR A 1 95 ? -3.750 19.376 -7.387 1.00 85.19 95 TYR A CA 1
ATOM 743 C C . TYR A 1 95 ? -4.196 20.800 -7.736 1.00 85.19 95 TYR A C 1
ATOM 745 O O . TYR A 1 95 ? -3.644 21.749 -7.176 1.00 85.19 95 TYR A O 1
ATOM 753 N N . PRO A 1 96 ? -5.200 20.988 -8.619 1.00 85.12 96 PRO A N 1
ATOM 754 C CA . PRO A 1 96 ? -5.552 22.306 -9.158 1.00 85.12 96 PRO A CA 1
ATOM 755 C C . PRO A 1 96 ? -5.801 23.407 -8.120 1.00 85.12 96 PRO A C 1
ATOM 757 O O . PRO A 1 96 ? -5.570 24.573 -8.413 1.00 85.12 96 PRO A O 1
ATOM 760 N N . LYS A 1 97 ? -6.261 23.051 -6.915 1.00 84.56 97 LYS A N 1
ATOM 761 C CA . LYS A 1 97 ? -6.539 24.001 -5.824 1.00 84.56 97 LYS A CA 1
ATOM 762 C C . LYS A 1 97 ? -5.558 23.918 -4.649 1.00 84.56 97 LYS A C 1
ATOM 764 O O . LYS A 1 97 ? -5.723 24.662 -3.694 1.00 84.56 97 LYS A O 1
ATOM 769 N N . GLY A 1 98 ? -4.593 22.999 -4.688 1.00 77.06 98 GLY A N 1
ATOM 770 C CA . GLY A 1 98 ? -3.716 22.688 -3.550 1.00 77.06 98 GLY A CA 1
ATOM 771 C C . GLY A 1 98 ? -2.228 22.707 -3.875 1.00 77.06 98 GLY A C 1
ATOM 772 O O . GLY A 1 98 ? -1.435 22.340 -3.023 1.00 77.06 98 GLY A O 1
ATOM 773 N N . GLY A 1 99 ? -1.846 23.113 -5.088 1.00 88.81 99 GLY A N 1
ATOM 774 C CA . GLY A 1 99 ? -0.442 23.199 -5.478 1.00 88.81 99 GLY A CA 1
ATOM 775 C C . GLY A 1 99 ? 0.188 21.830 -5.731 1.00 88.81 99 GLY A C 1
ATOM 776 O O . GLY A 1 99 ? -0.459 20.916 -6.250 1.00 88.81 99 GLY A O 1
ATOM 777 N N . VAL A 1 100 ? 1.479 21.712 -5.439 1.00 93.31 100 VAL A N 1
ATOM 778 C CA . VAL A 1 100 ? 2.232 20.458 -5.538 1.00 93.31 100 VAL A CA 1
ATOM 779 C C . VAL A 1 100 ? 1.939 19.611 -4.300 1.00 93.31 100 VAL A C 1
ATOM 781 O O . VAL A 1 100 ? 1.999 20.097 -3.180 1.00 93.31 100 VAL A O 1
ATOM 784 N N . LEU A 1 101 ? 1.602 18.340 -4.516 1.00 92.19 101 LEU A N 1
ATOM 785 C CA . LEU A 1 101 ? 1.337 17.364 -3.450 1.00 92.19 101 LEU A CA 1
ATOM 786 C C . LEU A 1 101 ? 2.457 16.324 -3.307 1.00 92.19 101 LEU A C 1
ATOM 788 O O . LEU A 1 101 ? 2.359 15.418 -2.483 1.00 92.19 101 LEU A O 1
ATOM 792 N N . GLY A 1 102 ? 3.473 16.396 -4.169 1.00 94.94 102 GLY A N 1
ATOM 793 C CA . GLY A 1 102 ? 4.605 15.481 -4.209 1.00 94.94 102 GLY A CA 1
ATOM 794 C C . GLY A 1 102 ? 4.824 14.875 -5.588 1.00 94.94 102 GLY A C 1
ATOM 795 O O . GLY A 1 102 ? 4.800 15.583 -6.598 1.00 94.94 102 GLY A O 1
ATOM 796 N N . THR A 1 103 ? 5.076 13.567 -5.656 1.00 96.88 103 THR A N 1
ATOM 797 C CA . THR A 1 103 ? 5.440 12.892 -6.914 1.00 96.88 103 THR A CA 1
ATOM 798 C C . THR A 1 103 ? 4.706 11.578 -7.130 1.00 96.88 103 THR A C 1
ATOM 800 O O . THR A 1 103 ? 4.293 10.912 -6.184 1.00 96.88 103 THR A O 1
ATOM 803 N N . VAL A 1 104 ? 4.572 11.185 -8.396 1.00 97.31 104 VAL A N 1
ATOM 804 C CA . VAL A 1 104 ? 3.977 9.917 -8.814 1.00 97.31 104 VAL A CA 1
ATOM 805 C C . VAL A 1 104 ? 4.881 9.175 -9.799 1.00 97.31 104 VAL A C 1
ATOM 807 O O . VAL A 1 104 ? 5.367 9.753 -10.774 1.00 97.31 104 VAL A O 1
ATOM 810 N N . ARG A 1 105 ? 5.076 7.872 -9.576 1.00 98.00 105 ARG A N 1
ATOM 811 C CA . ARG A 1 105 ? 5.579 6.912 -10.574 1.00 98.00 105 ARG A CA 1
ATOM 812 C C . ARG A 1 105 ? 4.437 5.983 -10.939 1.00 98.00 105 ARG A C 1
ATOM 814 O O . ARG A 1 105 ? 3.792 5.456 -10.042 1.00 98.00 105 ARG A O 1
ATOM 821 N N . ALA A 1 106 ? 4.181 5.774 -12.225 1.00 97.88 106 ALA A N 1
ATOM 822 C CA . ALA A 1 106 ? 3.100 4.898 -12.662 1.00 97.88 106 ALA A CA 1
ATOM 823 C C . ALA A 1 106 ? 3.488 4.082 -13.894 1.00 97.88 106 ALA A C 1
ATOM 825 O O . ALA A 1 106 ? 4.198 4.565 -14.776 1.00 97.88 106 ALA A O 1
ATOM 826 N N . SER A 1 107 ? 2.998 2.849 -13.968 1.00 97.62 107 SER A N 1
ATOM 827 C CA . SER A 1 107 ? 3.240 1.930 -15.081 1.00 97.62 107 SER A CA 1
ATOM 828 C C . SER A 1 107 ? 1.995 1.108 -15.388 1.00 97.62 107 SER A C 1
ATOM 830 O O . SER A 1 107 ? 1.180 0.831 -14.505 1.00 97.62 107 SER A O 1
ATOM 832 N N . GLN A 1 108 ? 1.858 0.713 -16.650 1.00 97.06 108 GLN A N 1
ATOM 833 C CA . GLN A 1 108 ? 0.808 -0.175 -17.137 1.00 97.06 108 GLN A CA 1
ATOM 834 C C . GLN A 1 108 ? 1.448 -1.394 -17.799 1.00 97.06 108 GLN A C 1
ATOM 836 O O . GLN A 1 108 ? 2.512 -1.291 -18.413 1.00 97.06 108 GLN A O 1
ATOM 841 N N . TYR A 1 109 ? 0.785 -2.537 -17.675 1.00 96.75 109 TYR A N 1
ATOM 842 C CA . TYR A 1 109 ? 1.331 -3.829 -18.056 1.00 96.75 109 TYR A CA 1
ATOM 843 C C . TYR A 1 109 ? 0.442 -4.485 -19.108 1.00 96.75 109 TYR A C 1
ATOM 845 O O . TYR A 1 109 ? -0.761 -4.619 -18.911 1.00 96.75 109 TYR A O 1
ATOM 853 N N . ALA A 1 110 ? 1.024 -4.826 -20.259 1.00 92.75 110 ALA A N 1
ATOM 854 C CA . ALA A 1 110 ? 0.268 -5.309 -21.411 1.00 92.75 110 ALA A CA 1
ATOM 855 C C . ALA A 1 110 ? -0.231 -6.750 -21.234 1.00 92.75 110 ALA A C 1
ATOM 857 O O . ALA A 1 110 ? -1.329 -7.052 -21.687 1.00 92.75 110 ALA A O 1
ATOM 858 N N . THR A 1 111 ? 0.542 -7.615 -20.566 1.00 94.88 111 THR A N 1
ATOM 859 C CA . THR A 1 111 ? 0.205 -9.041 -20.433 1.00 94.88 111 THR A CA 1
ATOM 860 C C . THR A 1 111 ? -0.986 -9.238 -19.508 1.00 94.88 111 THR A C 1
ATOM 862 O O . THR A 1 111 ? -1.915 -9.961 -19.857 1.00 94.88 111 THR A O 1
ATOM 865 N N . THR A 1 112 ? -0.986 -8.586 -18.342 1.00 95.88 112 THR A N 1
ATOM 866 C CA . THR A 1 112 ? -2.085 -8.738 -17.372 1.00 95.88 112 THR A CA 1
ATOM 867 C C . THR A 1 112 ? -3.117 -7.618 -17.419 1.00 95.88 112 THR A C 1
ATOM 869 O O . THR A 1 112 ? -4.180 -7.743 -16.823 1.00 95.88 112 THR A O 1
ATOM 872 N N . GLY A 1 113 ? -2.834 -6.504 -18.098 1.00 96.75 113 GLY A N 1
ATOM 873 C CA . GLY A 1 113 ? -3.682 -5.307 -18.068 1.00 96.75 113 GLY A CA 1
ATOM 874 C C . GLY A 1 113 ? -3.576 -4.498 -16.768 1.00 96.75 113 GLY A C 1
ATOM 875 O O . GLY A 1 113 ? -4.226 -3.454 -16.640 1.00 96.75 113 GLY A O 1
ATOM 876 N N . ALA A 1 114 ? -2.746 -4.940 -15.816 1.00 97.88 114 ALA A N 1
ATOM 877 C CA . ALA A 1 114 ? -2.575 -4.284 -14.529 1.00 97.88 114 ALA A CA 1
ATOM 878 C C . ALA A 1 114 ? -2.014 -2.866 -14.659 1.00 97.88 114 ALA A C 1
ATOM 880 O O . ALA A 1 114 ? -1.394 -2.477 -15.660 1.00 97.88 114 ALA A O 1
ATOM 881 N N . LYS A 1 115 ? -2.196 -2.092 -13.588 1.00 98.25 115 LYS A N 1
ATOM 882 C CA . LYS A 1 115 ? -1.577 -0.774 -13.421 1.00 98.25 115 LYS A CA 1
ATOM 883 C C . LYS A 1 115 ? -1.048 -0.641 -12.009 1.00 98.25 115 LYS A C 1
ATOM 885 O O . LYS A 1 115 ? -1.717 -1.042 -11.062 1.00 98.25 115 LYS A O 1
ATOM 890 N N . ILE A 1 116 ? 0.123 -0.036 -11.887 1.00 98.06 116 ILE A N 1
ATOM 891 C CA . ILE A 1 116 ? 0.726 0.278 -10.597 1.00 98.06 116 ILE A CA 1
ATOM 892 C C . ILE A 1 116 ? 1.025 1.764 -10.547 1.00 98.06 116 ILE A C 1
ATOM 894 O O . ILE A 1 116 ? 1.540 2.311 -11.525 1.00 98.06 116 ILE A O 1
ATOM 898 N N . ALA A 1 117 ? 0.737 2.396 -9.412 1.00 98.19 117 ALA A N 1
ATOM 899 C CA . ALA A 1 117 ? 1.230 3.728 -9.102 1.00 98.19 117 ALA A CA 1
ATOM 900 C C . ALA A 1 117 ? 1.792 3.803 -7.678 1.00 98.19 117 ALA A C 1
ATOM 902 O O . ALA A 1 117 ? 1.185 3.301 -6.735 1.00 98.19 117 ALA A O 1
ATOM 903 N N . PHE A 1 118 ? 2.934 4.469 -7.538 1.00 98.31 118 PHE A N 1
ATOM 904 C CA . PHE A 1 118 ? 3.484 4.904 -6.261 1.00 98.31 118 PHE A CA 1
ATOM 905 C C . PHE A 1 118 ? 3.369 6.422 -6.170 1.00 98.31 118 PHE A C 1
ATOM 907 O O . PHE A 1 118 ? 3.876 7.124 -7.050 1.00 98.31 118 PHE A O 1
ATOM 914 N N . ILE A 1 119 ? 2.716 6.916 -5.122 1.00 97.50 119 ILE A N 1
ATOM 915 C CA . ILE A 1 119 ? 2.602 8.339 -4.813 1.00 97.50 119 ILE A CA 1
ATOM 916 C C . ILE A 1 119 ? 3.403 8.611 -3.543 1.00 97.50 119 ILE A C 1
ATOM 918 O O . ILE A 1 119 ? 3.063 8.111 -2.471 1.00 97.50 119 ILE A O 1
ATOM 922 N N . ASN A 1 120 ? 4.441 9.433 -3.674 1.00 96.88 120 ASN A N 1
ATOM 923 C CA . ASN A 1 120 ? 5.116 10.038 -2.534 1.00 96.88 120 ASN A CA 1
ATOM 924 C C . ASN A 1 120 ? 4.455 11.385 -2.257 1.00 96.88 120 ASN A C 1
ATOM 926 O O . ASN A 1 120 ? 4.574 12.297 -3.082 1.00 96.88 120 ASN A O 1
ATOM 930 N N . VAL A 1 121 ? 3.758 11.491 -1.131 1.00 95.50 121 VAL A N 1
ATOM 931 C CA . VAL A 1 121 ? 3.140 12.736 -0.682 1.00 95.50 121 VAL A CA 1
ATOM 932 C C . VAL A 1 121 ? 4.192 13.538 0.063 1.00 95.50 121 VAL A C 1
ATOM 934 O O . VAL A 1 121 ? 4.698 13.086 1.088 1.00 95.50 121 VAL A O 1
ATOM 937 N N . SER A 1 122 ? 4.509 14.715 -0.458 1.00 90.06 122 SER A N 1
ATOM 938 C CA . SER A 1 122 ? 5.377 15.692 0.190 1.00 90.06 122 SER A CA 1
ATOM 939 C C . SER A 1 122 ? 4.673 17.034 0.173 1.00 90.06 122 SER A C 1
ATOM 941 O O . SER A 1 122 ? 4.151 17.449 -0.861 1.00 90.06 122 SER A O 1
ATOM 943 N N . LEU A 1 123 ? 4.636 17.693 1.324 1.00 75.81 123 LEU A N 1
ATOM 944 C CA . LEU A 1 123 ? 4.275 19.099 1.381 1.00 75.81 123 LEU A CA 1
ATOM 945 C C . LEU A 1 123 ? 5.521 19.875 0.956 1.00 75.81 123 LEU A C 1
ATOM 947 O O . LEU A 1 123 ? 6.599 19.619 1.491 1.00 75.81 123 LEU A O 1
ATOM 951 N N . ASP A 1 124 ? 5.387 20.739 -0.047 1.00 62.91 124 ASP A N 1
ATOM 952 C CA . ASP A 1 124 ? 6.407 21.753 -0.302 1.00 62.91 124 ASP A CA 1
ATOM 953 C C . ASP A 1 124 ? 6.453 22.656 0.947 1.00 62.91 124 ASP A C 1
ATOM 955 O O . ASP A 1 124 ? 5.403 23.126 1.396 1.00 62.91 124 ASP A O 1
ATOM 959 N N . GLU A 1 125 ? 7.640 22.833 1.535 1.00 50.97 125 GLU A N 1
ATOM 960 C CA . GLU A 1 125 ? 7.902 23.900 2.517 1.00 50.97 125 GLU A CA 1
ATOM 961 C C . GLU A 1 125 ? 7.935 25.272 1.831 1.00 50.97 125 GLU A C 1
ATOM 963 O O . GLU A 1 125 ? 8.492 25.367 0.709 1.00 50.97 125 GLU A O 1
#

Nearest PDB structures (foldseek):
  6mij-assembly1_A  TM=3.458E-01  e=1.526E-01  Acinetobacter baumannii ATCC 19606 = CIP 70.34 = JCM 6841
  6fai-assembly1_k  TM=2.097E-01  e=6.612E-01  Saccharomyces cerevisiae S288C
  4iq0-assembly1_A  TM=3.992E-01  e=6.810E+00  Streptococcus pneumoniae
  7wtr-assembly1_CC  TM=2.134E-01  e=1.920E+00  Saccharomyces cerevisiae
  7siq-assembly1_A  TM=2.678E-01  e=7.781E+00  Stenotrophomonas maltophilia K279a

Secondary structure (DSSP, 8-state):
-TGGGSHHHHHHHT--SPP-S--HHHHHHHGGGTT---HHHHHHHHHTT-EEEEEEETT-STT-HHHHHHHHTT--STT-HHHHHHHSPPEEEEETTTEEEEEEEEEE-TTT--EEEEEEE----

InterPro domains:
  IPR001563 Peptidase S10, serine carboxypeptidase [PF00450] (2-82)
  IPR029058 Alpha/Beta hydrolase fold [SSF53474] (3-106)

Solvent-accessible surface area (backbone atoms only — not comparable to full-atom values): 7278 Å² total; per-residue (Å²): 95,68,74,63,57,33,67,69,51,22,56,75,70,75,50,87,73,84,59,70,96,71,58,65,70,62,48,64,74,43,52,90,56,75,79,62,86,60,64,61,61,57,33,55,42,34,59,70,26,40,74,48,76,48,78,23,45,69,83,43,76,89,72,21,35,68,60,52,50,53,52,53,41,61,37,63,56,91,75,38,52,3,56,60,41,61,72,38,72,70,39,82,36,68,42,100,92,67,49,59,47,29,34,35,27,65,42,74,39,85,90,44,60,15,35,43,35,43,34,43,35,36,80,78,130

Mean predicted aligned error: 4.22 Å